Protein AF-S5YAW4-F1 (afdb_monomer_lite)

Secondary structure (DSSP, 8-state):
---STT--SS--GGG---PPP-SPPP-HHHHHHHHHHHHHT---HHHHHHHHHHHHTT-BTTTTB-SSTT-GGG--

Foldseek 3Di:
DDDDDPPDPDDDVVVVDADDDPDDDDDPVRVVVVVVVVVVVPDDPCRVVVLQCVQAVQADPPVRDGGNGNVCVVDD

InterPro domains:
  IPR000763 Catalase-peroxidase haem [PTHR30555] (1-76)
  IPR010255 Haem peroxidase superfamily [SSF48113] (10-75)

pLDDT: mean 97.05, std 3.2, range [74.44, 98.75]

Structure (mmCIF, N/CA/C/O backbone):
data_AF-S5YAW4-F1
#
_entry.id   AF-S5YAW4-F1
#
loop_
_atom_site.group_PDB
_atom_site.id
_atom_site.type_symbol
_atom_site.label_atom_id
_atom_site.label_alt_id
_atom_site.label_comp_id
_atom_site.label_asym_id
_atom_site.label_entity_id
_atom_site.label_seq_id
_atom_site.pdbx_PDB_ins_code
_atom_site.Cartn_x
_atom_site.Cartn_y
_atom_site.Cartn_z
_atom_site.occupancy
_atom_site.B_iso_or_equiv
_atom_site.auth_seq_id
_atom_site.auth_comp_id
_atom_site.auth_asym_id
_atom_site.auth_atom_id
_atom_site.pdbx_PDB_model_num
ATOM 1 N N . ARG A 1 1 ? 5.164 -2.617 -15.733 1.00 88.25 1 ARG A N 1
ATOM 2 C CA . ARG A 1 1 ? 4.741 -1.770 -16.883 1.00 88.25 1 ARG A CA 1
ATOM 3 C C . ARG A 1 1 ? 5.606 -1.956 -18.125 1.00 88.25 1 ARG A C 1
ATOM 5 O O . ARG A 1 1 ? 5.188 -1.521 -19.187 1.00 88.25 1 ARG A O 1
ATOM 12 N N . TYR A 1 2 ? 6.812 -2.502 -17.995 1.00 90.25 2 TYR A N 1
ATOM 13 C CA . TYR A 1 2 ? 7.688 -2.732 -19.138 1.00 90.25 2 TYR A CA 1
ATOM 14 C C . TYR A 1 2 ? 7.131 -3.838 -20.036 1.00 90.25 2 TYR A C 1
ATOM 16 O O . TYR A 1 2 ? 6.459 -4.739 -19.538 1.00 90.25 2 TYR A O 1
ATOM 24 N N . LEU A 1 3 ? 7.400 -3.735 -21.336 1.00 94.50 3 LEU A N 1
ATOM 25 C CA . LEU A 1 3 ? 6.962 -4.660 -22.379 1.00 94.50 3 LEU A CA 1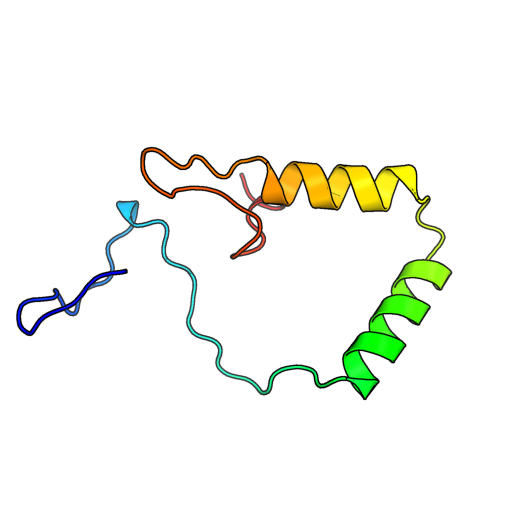
ATOM 26 C C . LEU A 1 3 ? 8.083 -4.795 -23.418 1.00 94.50 3 LEU A C 1
ATOM 28 O O . LEU A 1 3 ? 8.856 -3.857 -23.613 1.00 94.50 3 LEU A O 1
ATOM 32 N N . GLY A 1 4 ? 8.134 -5.934 -24.109 1.00 96.19 4 GLY A N 1
ATOM 33 C CA . GLY A 1 4 ? 9.072 -6.187 -25.204 1.00 96.19 4 GLY A CA 1
ATOM 34 C C . GLY A 1 4 ? 10.301 -7.025 -24.818 1.00 96.19 4 GLY A C 1
ATOM 35 O O . GLY A 1 4 ? 10.560 -7.261 -23.639 1.00 96.19 4 GLY A O 1
ATOM 36 N N . PRO A 1 5 ? 11.066 -7.498 -25.819 1.00 95.50 5 PRO A N 1
ATOM 37 C CA . PRO A 1 5 ? 12.107 -8.512 -25.624 1.00 95.50 5 PRO A CA 1
ATOM 38 C C . PRO A 1 5 ? 13.413 -7.975 -25.020 1.00 95.50 5 PRO A C 1
ATOM 40 O O . PRO A 1 5 ? 14.225 -8.756 -24.536 1.00 95.50 5 PRO A O 1
ATOM 43 N N . LEU A 1 6 ? 13.624 -6.656 -25.037 1.00 96.12 6 LEU A N 1
ATOM 44 C CA . LEU A 1 6 ? 14.852 -6.010 -24.552 1.00 96.12 6 LEU A CA 1
ATOM 45 C C . LEU A 1 6 ? 14.731 -5.473 -23.120 1.00 96.12 6 LEU A C 1
ATOM 47 O O . LEU A 1 6 ? 15.580 -4.704 -22.673 1.00 96.12 6 LEU A O 1
ATOM 51 N N . VAL A 1 7 ? 13.672 -5.846 -22.397 1.00 95.31 7 VAL A N 1
ATOM 52 C CA . VAL A 1 7 ? 13.519 -5.470 -20.990 1.00 95.31 7 VAL A CA 1
ATOM 53 C C . VAL A 1 7 ? 14.708 -6.014 -20.188 1.00 95.31 7 VAL A C 1
ATOM 55 O O . VAL A 1 7 ? 14.946 -7.225 -20.210 1.00 95.31 7 VAL A O 1
ATOM 58 N N . PRO A 1 8 ? 15.457 -5.155 -19.468 1.00 94.12 8 PRO A N 1
ATOM 59 C CA . PRO A 1 8 ? 16.569 -5.614 -18.651 1.00 94.12 8 PRO A CA 1
ATOM 60 C C . PRO A 1 8 ? 16.099 -6.632 -17.611 1.00 94.12 8 PRO A C 1
ATOM 62 O O . PRO A 1 8 ? 15.089 -6.426 -16.941 1.00 94.12 8 PRO A O 1
ATOM 65 N N . LYS A 1 9 ? 16.857 -7.721 -17.447 1.00 92.81 9 LYS A N 1
ATOM 66 C CA . LYS A 1 9 ? 16.584 -8.729 -16.407 1.00 92.81 9 LYS A CA 1
ATOM 67 C C . LYS A 1 9 ? 16.874 -8.204 -14.998 1.00 92.81 9 LYS A C 1
ATOM 69 O O . LYS A 1 9 ? 16.307 -8.691 -14.026 1.00 92.81 9 LYS A O 1
ATOM 74 N N . GLN A 1 10 ? 17.773 -7.228 -14.886 1.00 95.06 10 GLN A N 1
ATOM 75 C CA . GLN A 1 10 ? 18.104 -6.596 -13.618 1.00 95.06 10 GLN A CA 1
ATOM 76 C C . GLN A 1 10 ? 16.975 -5.660 -13.180 1.00 95.06 10 GLN A C 1
ATOM 78 O O . GLN A 1 10 ? 16.527 -4.805 -13.941 1.00 95.06 10 GLN A O 1
ATOM 83 N N . THR A 1 11 ? 16.573 -5.786 -11.918 1.00 94.31 11 THR A N 1
ATOM 84 C CA . THR A 1 11 ? 15.697 -4.817 -11.256 1.00 94.31 11 THR A CA 1
ATOM 85 C C . THR A 1 11 ? 16.544 -3.700 -10.651 1.00 94.31 11 THR A C 1
ATOM 87 O O . THR A 1 11 ? 17.539 -3.972 -9.979 1.00 94.31 11 THR A O 1
ATOM 90 N N . LEU A 1 12 ? 16.173 -2.445 -10.901 1.00 96.19 12 LEU A N 1
ATOM 91 C CA . LEU A 1 12 ? 16.942 -1.266 -10.500 1.00 96.19 12 LEU A CA 1
ATOM 92 C C . LEU A 1 12 ? 16.232 -0.525 -9.360 1.00 96.19 12 LEU A C 1
ATOM 94 O O . LEU A 1 12 ? 15.010 -0.397 -9.366 1.00 96.19 12 LEU A O 1
ATOM 98 N N . LEU A 1 13 ? 16.993 0.009 -8.399 1.00 95.69 13 LEU A N 1
ATOM 99 C CA . LEU A 1 13 ? 16.437 0.631 -7.186 1.00 95.69 13 LEU A CA 1
ATOM 100 C C . LEU A 1 13 ? 15.464 1.784 -7.483 1.00 95.69 13 LEU A C 1
ATOM 102 O O . LEU A 1 13 ? 14.401 1.867 -6.876 1.00 95.69 13 LEU A O 1
ATOM 106 N N . TRP A 1 14 ? 15.795 2.641 -8.451 1.00 96.25 14 TRP A N 1
ATOM 107 C CA . TRP A 1 14 ? 14.988 3.812 -8.819 1.00 96.25 14 TRP A CA 1
ATOM 108 C C . TRP A 1 14 ? 13.609 3.464 -9.405 1.00 96.25 14 TRP A C 1
ATOM 110 O O . TRP A 1 14 ? 12.771 4.349 -9.565 1.00 96.25 14 TRP A O 1
ATOM 120 N N . GLN A 1 15 ? 13.362 2.191 -9.731 1.00 96.81 15 GLN A N 1
ATOM 121 C CA . GLN A 1 15 ? 12.066 1.705 -10.209 1.00 96.81 15 GLN A CA 1
ATOM 122 C C . GLN A 1 15 ? 11.060 1.488 -9.067 1.00 96.81 15 GLN A C 1
ATOM 124 O O . GLN A 1 15 ? 9.934 1.073 -9.335 1.00 96.81 15 GLN A O 1
ATOM 129 N N . ASP A 1 16 ? 11.463 1.729 -7.813 1.00 96.94 16 ASP A N 1
ATOM 130 C CA . ASP A 1 16 ? 10.704 1.418 -6.600 1.00 96.94 16 ASP A CA 1
ATOM 131 C C . ASP A 1 16 ? 10.160 -0.029 -6.617 1.00 96.94 16 ASP A C 1
ATOM 133 O O . ASP A 1 16 ? 8.940 -0.243 -6.524 1.00 96.94 16 ASP A O 1
ATOM 137 N N . PRO A 1 17 ? 11.029 -1.052 -6.733 1.00 96.69 17 PRO A N 1
ATOM 138 C CA . PRO A 1 17 ? 10.593 -2.424 -6.959 1.00 96.69 17 PRO A CA 1
ATOM 139 C C . PRO A 1 17 ? 9.736 -2.963 -5.812 1.00 96.69 17 PRO A C 1
ATOM 141 O O . PRO A 1 17 ? 10.014 -2.726 -4.636 1.00 96.69 17 PRO A O 1
ATOM 144 N N . VAL A 1 18 ? 8.685 -3.699 -6.169 1.00 96.00 18 VAL A N 1
ATOM 145 C CA . VAL A 1 18 ? 7.834 -4.440 -5.232 1.00 96.00 18 VAL A CA 1
ATOM 146 C C . VAL A 1 18 ? 8.149 -5.927 -5.410 1.00 96.00 18 VAL A C 1
ATOM 148 O O . VAL A 1 18 ? 8.152 -6.386 -6.555 1.00 96.00 18 VAL A O 1
ATOM 151 N N . PRO A 1 19 ? 8.440 -6.676 -4.330 1.00 95.94 19 PRO A N 1
ATOM 152 C CA . PRO A 1 19 ? 8.701 -8.110 -4.420 1.00 95.94 19 PRO A CA 1
ATOM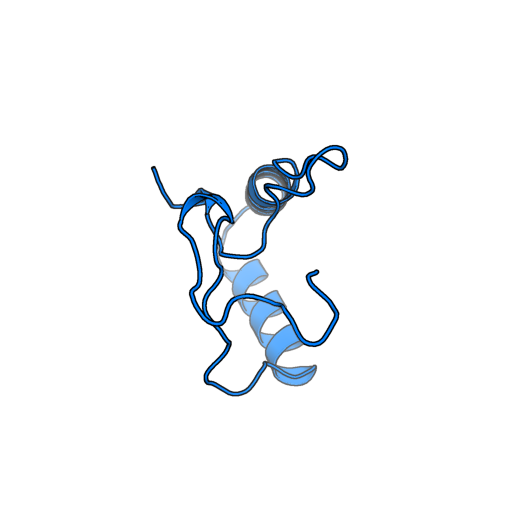 153 C C . PRO A 1 19 ? 7.554 -8.869 -5.093 1.00 95.94 19 PRO A C 1
ATOM 155 O O . PRO A 1 19 ? 6.385 -8.503 -4.948 1.00 95.94 19 PRO A O 1
ATOM 158 N N . ALA A 1 20 ? 7.889 -9.940 -5.811 1.00 96.38 20 ALA A N 1
ATOM 159 C CA . ALA A 1 20 ? 6.884 -10.852 -6.337 1.00 96.38 20 ALA A CA 1
ATOM 160 C C . ALA A 1 20 ? 6.167 -11.576 -5.188 1.00 96.38 20 ALA A C 1
ATOM 162 O O . ALA A 1 20 ? 6.769 -11.877 -4.157 1.00 96.38 20 ALA A O 1
ATOM 163 N N . VAL A 1 21 ? 4.882 -11.869 -5.382 1.00 97.81 21 VAL A N 1
ATOM 164 C CA . VAL A 1 21 ? 4.106 -12.679 -4.440 1.00 97.81 21 VAL A CA 1
ATOM 165 C C . VAL A 1 21 ? 4.590 -14.128 -4.525 1.00 97.81 21 VAL A C 1
ATOM 167 O O . VAL A 1 21 ? 4.673 -14.685 -5.617 1.00 97.81 21 VAL A O 1
ATOM 170 N N . SER A 1 22 ? 4.907 -14.727 -3.378 1.00 97.81 22 SER A N 1
ATOM 171 C CA . SER A 1 22 ? 5.423 -16.100 -3.263 1.00 97.81 22 SER A CA 1
ATOM 172 C C . SER A 1 22 ? 4.514 -17.018 -2.437 1.00 97.81 22 SER A C 1
ATOM 174 O O . SER A 1 22 ? 4.972 -18.030 -1.914 1.00 97.81 22 SER A O 1
ATOM 176 N N . HIS A 1 23 ? 3.256 -16.626 -2.251 1.00 97.12 23 HIS A N 1
ATOM 177 C CA . HIS A 1 23 ? 2.262 -17.328 -1.443 1.00 97.12 23 HIS A CA 1
ATOM 178 C C . HIS A 1 23 ? 0.874 -17.191 -2.076 1.00 97.12 23 HIS A C 1
ATOM 180 O O . HIS A 1 23 ? 0.655 -16.316 -2.917 1.00 97.12 23 HIS A O 1
ATOM 186 N N . ASP A 1 24 ? -0.072 -18.018 -1.637 1.00 98.06 24 ASP A N 1
ATOM 187 C CA . ASP A 1 24 ? -1.454 -17.938 -2.102 1.00 98.06 24 ASP A CA 1
ATOM 188 C C . ASP A 1 24 ? -2.108 -16.618 -1.687 1.00 98.06 24 ASP A C 1
ATOM 190 O O . ASP A 1 24 ? -1.804 -16.031 -0.640 1.00 98.06 24 ASP A O 1
ATOM 194 N N . LEU A 1 25 ? -3.002 -16.128 -2.543 1.00 98.38 25 LEU A N 1
ATOM 195 C CA . LEU A 1 25 ? -3.788 -14.936 -2.264 1.00 98.38 25 LEU A CA 1
ATOM 196 C C . LEU A 1 25 ? -5.057 -15.312 -1.508 1.00 98.38 25 LEU A C 1
ATOM 198 O O . LEU A 1 25 ? -5.648 -16.366 -1.725 1.00 98.38 25 LEU A O 1
ATOM 202 N N . VAL A 1 26 ? -5.490 -14.399 -0.645 1.00 98.00 26 VAL A N 1
ATOM 203 C CA . VAL A 1 26 ? -6.769 -14.511 0.055 1.00 98.00 26 VAL A CA 1
ATOM 204 C C . VAL A 1 26 ? -7.934 -14.535 -0.939 1.00 98.00 26 VAL A C 1
ATOM 206 O O . VAL A 1 26 ? -7.967 -13.738 -1.880 1.00 98.00 26 VAL A O 1
ATOM 209 N N . GLY A 1 27 ? -8.890 -15.437 -0.716 1.00 98.31 27 GLY A N 1
ATOM 210 C CA . GLY A 1 27 ? -10.145 -15.516 -1.451 1.00 98.31 27 GLY A CA 1
ATOM 211 C C . GLY A 1 27 ? -11.261 -14.720 -0.774 1.00 98.31 27 GLY A C 1
ATOM 212 O O . GLY A 1 27 ? -11.049 -13.965 0.179 1.00 98.31 27 GLY A O 1
ATOM 213 N N . GLU A 1 28 ? -12.486 -14.865 -1.276 1.00 98.56 28 GLU A N 1
ATOM 214 C CA . GLU A 1 28 ? -13.635 -14.087 -0.793 1.00 98.56 28 GLU A CA 1
ATOM 215 C C . GLU A 1 28 ? -13.956 -14.348 0.686 1.00 98.56 28 GLU A C 1
ATOM 217 O O . GLU A 1 28 ? -14.249 -13.407 1.432 1.00 98.56 28 GLU A O 1
ATOM 222 N N . ALA A 1 29 ? -13.850 -15.606 1.126 1.00 98.38 29 ALA A N 1
ATOM 223 C CA . ALA A 1 29 ? -14.109 -16.002 2.507 1.00 98.38 29 ALA A CA 1
ATOM 224 C C . ALA A 1 29 ? -13.077 -15.394 3.470 1.00 98.38 29 ALA A C 1
ATOM 226 O O . ALA A 1 29 ? -13.442 -14.806 4.494 1.00 98.38 29 ALA A O 1
ATOM 227 N N . GLU A 1 30 ? -11.791 -15.458 3.119 1.00 98.56 30 GLU A N 1
ATOM 228 C CA . GLU A 1 30 ? -10.712 -14.864 3.907 1.00 98.56 30 GLU A CA 1
ATOM 229 C C . GLU A 1 30 ? -10.845 -13.336 3.954 1.00 98.56 30 GLU A C 1
ATOM 231 O O . GLU A 1 30 ? -10.704 -12.737 5.020 1.00 98.56 30 GLU A O 1
ATOM 236 N N . ILE A 1 31 ? -11.194 -12.693 2.832 1.00 98.75 31 ILE A N 1
ATOM 237 C CA . ILE A 1 31 ? -11.432 -11.243 2.771 1.00 98.75 31 ILE A CA 1
ATOM 238 C C . ILE A 1 31 ? -12.574 -10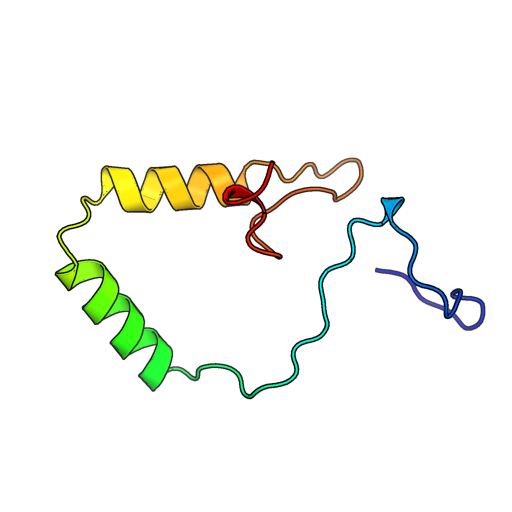.830 3.712 1.00 98.75 31 ILE A C 1
ATOM 240 O O . ILE A 1 31 ? -12.452 -9.825 4.421 1.00 98.75 31 ILE A O 1
ATOM 244 N N . ALA A 1 32 ? -13.684 -11.574 3.733 1.00 98.56 32 ALA A N 1
ATOM 245 C CA . ALA A 1 32 ? -14.805 -11.295 4.629 1.00 98.56 32 ALA A CA 1
ATOM 246 C C . ALA A 1 32 ? -14.397 -11.440 6.106 1.00 98.56 32 ALA A C 1
ATOM 248 O O . ALA A 1 32 ? -14.684 -10.551 6.916 1.00 98.56 32 ALA A O 1
ATOM 249 N N . SER A 1 33 ? -13.662 -12.507 6.436 1.00 98.69 33 SER A N 1
ATOM 250 C CA . SER A 1 33 ? -13.132 -12.744 7.783 1.00 98.69 33 SER A CA 1
ATOM 251 C C . SER A 1 33 ? -12.202 -11.613 8.237 1.00 98.69 33 SER A C 1
ATOM 253 O O . SER A 1 33 ? -12.410 -11.027 9.301 1.00 98.69 33 SER A O 1
ATOM 255 N N . LEU A 1 34 ? -11.240 -11.215 7.400 1.00 98.69 34 LEU A N 1
ATOM 256 C CA . LEU A 1 34 ? -10.293 -10.137 7.701 1.00 98.69 34 LEU A CA 1
ATOM 257 C C . LEU A 1 34 ? -10.992 -8.789 7.922 1.00 98.69 34 LEU A C 1
ATOM 259 O O . LEU A 1 34 ? -10.664 -8.073 8.868 1.00 98.69 34 LEU A O 1
ATOM 263 N N . LYS A 1 35 ? -11.995 -8.440 7.103 1.00 98.50 35 LYS A N 1
ATOM 264 C CA . LYS A 1 35 ? -12.787 -7.210 7.301 1.00 98.50 35 LYS A CA 1
ATOM 265 C C . LYS A 1 35 ? -13.507 -7.207 8.650 1.00 98.50 35 LYS A C 1
ATOM 267 O O . LYS A 1 35 ? -13.574 -6.157 9.289 1.00 98.50 35 LYS A O 1
ATOM 272 N N . SER A 1 36 ? -14.041 -8.353 9.072 1.00 98.38 36 SER A N 1
ATOM 273 C CA . SER A 1 36 ? -14.699 -8.496 10.374 1.00 98.38 36 SER A CA 1
ATOM 274 C C . SER A 1 36 ? -13.705 -8.311 11.524 1.00 98.38 36 SER A C 1
ATOM 276 O O . SER A 1 36 ? -13.942 -7.505 12.423 1.00 98.38 36 SER A O 1
ATOM 278 N N . GLN A 1 37 ? -12.537 -8.953 11.438 1.00 98.69 37 GLN A N 1
ATOM 279 C CA . GLN A 1 37 ? -11.468 -8.820 12.433 1.00 98.69 37 GLN A CA 1
ATOM 280 C C . GLN A 1 37 ? -10.958 -7.376 12.552 1.00 98.69 37 GLN A C 1
ATOM 282 O O . GLN A 1 37 ? -10.841 -6.854 13.658 1.00 98.69 37 GLN A O 1
ATOM 287 N N . ILE A 1 38 ? -10.729 -6.686 11.428 1.00 98.31 38 ILE A N 1
ATOM 288 C CA . ILE A 1 38 ? -10.312 -5.275 11.434 1.00 98.31 38 ILE A CA 1
ATOM 289 C C . ILE A 1 38 ? -11.379 -4.396 12.097 1.00 98.31 38 ILE A C 1
ATOM 291 O O . ILE A 1 38 ? -11.036 -3.525 12.893 1.00 98.31 38 ILE A O 1
ATOM 295 N N . ARG A 1 39 ? -12.672 -4.629 11.833 1.00 97.56 39 ARG A N 1
ATOM 296 C CA . ARG A 1 39 ? -13.764 -3.881 12.485 1.00 97.56 39 ARG A CA 1
ATOM 297 C C . ARG A 1 39 ? -13.847 -4.144 13.989 1.00 97.56 39 ARG A C 1
ATOM 299 O O . ARG A 1 39 ? -14.186 -3.232 14.735 1.00 97.56 39 ARG A O 1
ATOM 306 N N . ALA A 1 40 ? -13.518 -5.356 14.427 1.00 98.19 40 ALA A N 1
ATOM 307 C CA . ALA A 1 40 ? -13.500 -5.738 15.837 1.00 98.19 40 ALA A CA 1
ATOM 308 C C . ALA A 1 40 ? -12.232 -5.282 16.590 1.00 98.19 40 ALA A C 1
ATOM 310 O O . ALA A 1 40 ? -12.184 -5.386 17.811 1.00 98.19 40 ALA A O 1
ATOM 311 N N . SER A 1 41 ? -11.219 -4.750 15.894 1.00 98.12 41 SER A N 1
ATOM 312 C CA . SER A 1 41 ? -9.922 -4.374 16.487 1.00 98.12 41 SER A CA 1
ATOM 313 C C . SER A 1 41 ? -9.955 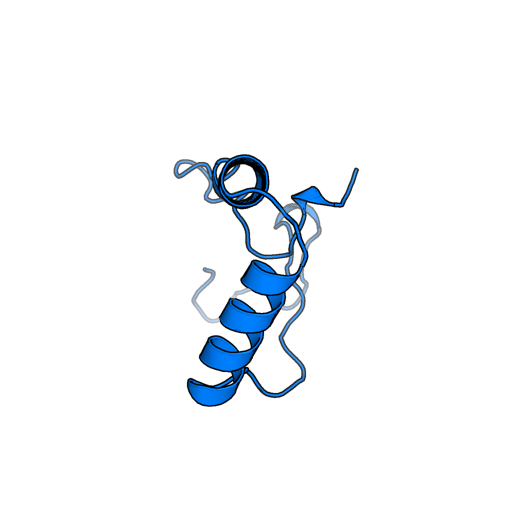-3.161 17.431 1.00 98.12 41 SER A C 1
ATOM 315 O O . SER A 1 41 ? -8.948 -2.851 18.061 1.00 98.12 41 SER A O 1
ATOM 317 N N . GLY A 1 42 ? -11.080 -2.442 17.506 1.00 98.00 42 GLY A N 1
ATOM 318 C CA . GLY A 1 42 ? -11.202 -1.191 18.263 1.00 98.00 42 GLY A CA 1
ATOM 319 C C . GLY A 1 42 ? -10.658 0.047 17.538 1.00 98.00 42 GLY A C 1
ATOM 320 O O . GLY A 1 42 ? -10.766 1.153 18.065 1.00 98.00 42 GLY A O 1
ATOM 321 N N . LEU A 1 43 ? -10.121 -0.101 16.319 1.00 98.50 43 LEU A N 1
ATOM 322 C CA . LEU A 1 43 ? -9.761 1.035 15.470 1.00 98.50 43 LEU A CA 1
ATOM 323 C C . LEU A 1 43 ? -11.009 1.797 15.021 1.00 98.50 43 LEU A C 1
ATOM 325 O O . LEU A 1 43 ? -11.984 1.227 14.527 1.00 98.50 43 LEU A O 1
ATOM 329 N N . THR A 1 44 ? -10.956 3.118 15.151 1.00 98.56 44 THR A N 1
ATOM 330 C CA . THR A 1 44 ? -12.041 3.993 14.708 1.00 98.56 44 THR A CA 1
ATOM 331 C C . THR A 1 44 ? -12.119 4.046 13.184 1.00 98.56 44 THR A C 1
ATOM 333 O O . THR A 1 44 ? -11.120 3.895 12.476 1.00 98.56 44 THR A O 1
ATOM 336 N N . VAL A 1 45 ? -13.305 4.370 12.663 1.00 98.44 45 VAL A N 1
ATOM 337 C CA . VAL A 1 45 ? -13.500 4.622 11.225 1.00 98.44 45 VAL A CA 1
ATOM 338 C C . VAL A 1 45 ? -12.525 5.689 10.716 1.00 98.44 45 VAL A C 1
ATOM 340 O O . VAL A 1 45 ? -11.929 5.510 9.658 1.00 98.44 45 VAL A O 1
ATOM 343 N N . SER A 1 46 ? -12.312 6.761 11.486 1.00 98.62 46 SER A N 1
ATOM 344 C CA . SER A 1 46 ? -11.393 7.845 11.117 1.00 98.62 46 SER A CA 1
ATOM 345 C C . SER A 1 46 ? -9.952 7.355 10.945 1.00 98.62 46 SER A C 1
ATOM 347 O O . SER A 1 46 ? -9.313 7.683 9.946 1.00 98.62 46 SER A O 1
ATOM 349 N N . GLN A 1 47 ? -9.454 6.515 11.861 1.00 98.69 47 GLN A N 1
ATOM 350 C CA . GLN A 1 47 ? -8.118 5.919 11.749 1.00 98.69 47 GLN A CA 1
ATOM 351 C C . GLN A 1 47 ? -8.010 5.027 10.510 1.00 98.69 47 GLN A C 1
ATOM 353 O O . GLN A 1 47 ? -7.091 5.201 9.716 1.00 98.69 47 GLN A O 1
ATOM 358 N N . LEU A 1 48 ? -8.975 4.125 10.301 1.00 98.69 48 LEU A N 1
ATOM 359 C CA . LEU A 1 48 ? -8.971 3.212 9.154 1.00 98.69 48 LEU A CA 1
ATOM 360 C C . LEU A 1 48 ? -8.966 3.971 7.820 1.00 98.69 48 LEU A 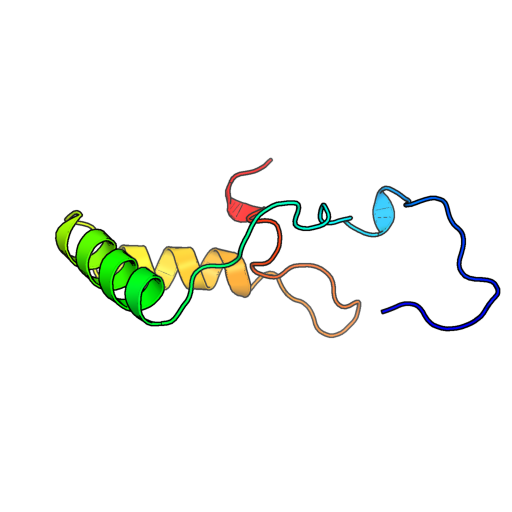C 1
ATOM 362 O O . LEU A 1 48 ? -8.161 3.674 6.936 1.00 98.69 48 LEU A O 1
ATOM 366 N N . VAL A 1 49 ? -9.835 4.975 7.686 1.00 98.56 49 VAL A N 1
ATOM 367 C CA . VAL A 1 49 ? -9.938 5.798 6.474 1.00 98.56 49 VAL A CA 1
ATOM 368 C C . VAL A 1 49 ? -8.672 6.626 6.267 1.00 98.56 49 VAL A C 1
ATOM 370 O O . VAL A 1 49 ? -8.120 6.621 5.169 1.00 98.56 49 VAL A O 1
ATOM 373 N N . SER A 1 50 ? -8.174 7.296 7.309 1.00 98.62 50 SER A N 1
ATOM 374 C CA . SER A 1 50 ? -6.996 8.166 7.202 1.00 98.62 50 SER A CA 1
ATOM 375 C C . SER A 1 50 ? -5.732 7.378 6.861 1.00 98.62 50 SER A C 1
ATOM 377 O O . SER A 1 50 ? -4.965 7.799 5.998 1.00 98.62 50 SER A O 1
ATOM 379 N N . THR A 1 51 ? -5.528 6.208 7.474 1.00 98.50 51 THR A N 1
ATOM 380 C CA . THR A 1 51 ? -4.386 5.335 7.166 1.00 98.50 51 THR A CA 1
ATOM 381 C C . THR A 1 51 ? -4.462 4.792 5.739 1.00 98.50 51 THR A C 1
ATOM 383 O O . THR A 1 51 ? -3.459 4.816 5.025 1.00 98.50 51 THR A O 1
ATOM 386 N N . ALA A 1 52 ? -5.641 4.348 5.288 1.00 98.62 52 ALA A N 1
ATOM 387 C CA . ALA A 1 52 ? -5.824 3.886 3.912 1.00 98.62 52 ALA A CA 1
ATOM 388 C C . ALA A 1 52 ? -5.589 5.015 2.893 1.00 98.62 52 ALA A C 1
ATOM 390 O O . ALA A 1 52 ? -4.917 4.802 1.881 1.00 98.62 52 ALA A O 1
ATOM 391 N N . TRP A 1 53 ? -6.086 6.224 3.181 1.00 98.69 53 TRP A N 1
ATOM 392 C CA . TRP A 1 53 ? -5.870 7.400 2.341 1.00 98.69 53 TRP A CA 1
ATOM 393 C C . TRP A 1 53 ? -4.392 7.770 2.260 1.00 98.69 53 TRP A C 1
ATOM 395 O O . TRP A 1 53 ? -3.860 7.845 1.159 1.00 98.69 53 TRP A O 1
ATOM 405 N N . ALA A 1 54 ? -3.708 7.911 3.399 1.00 98.56 54 ALA A N 1
ATOM 406 C CA . ALA A 1 54 ? -2.287 8.250 3.440 1.00 98.56 54 ALA A CA 1
ATOM 407 C C . ALA A 1 54 ? -1.419 7.237 2.670 1.00 98.56 54 ALA A C 1
ATOM 409 O O . ALA A 1 54 ? -0.431 7.614 2.040 1.00 98.56 54 ALA A O 1
ATOM 410 N N . ALA A 1 55 ? -1.800 5.954 2.668 1.00 98.38 55 ALA A N 1
ATOM 411 C CA . ALA A 1 55 ? -1.095 4.935 1.899 1.00 98.38 55 ALA A CA 1
ATOM 412 C C . ALA A 1 55 ? -1.311 5.106 0.384 1.00 98.38 55 ALA A C 1
ATOM 414 O O . ALA A 1 55 ? -0.369 4.970 -0.396 1.00 98.38 55 ALA A O 1
ATOM 415 N N . ALA A 1 56 ? -2.537 5.410 -0.046 1.00 98.62 56 ALA A N 1
ATOM 416 C CA . ALA A 1 56 ? -2.900 5.489 -1.459 1.00 98.62 56 ALA A CA 1
ATOM 417 C C . ALA A 1 56 ? -2.576 6.845 -2.114 1.00 98.62 56 ALA A C 1
ATOM 419 O O . ALA A 1 56 ? -2.166 6.880 -3.275 1.00 98.62 56 ALA A O 1
ATOM 420 N N . SER A 1 57 ? -2.724 7.954 -1.386 1.00 98.31 57 SER A N 1
ATOM 421 C CA . SER A 1 57 ? -2.679 9.322 -1.924 1.00 98.31 57 SER A CA 1
ATOM 422 C C . SER A 1 57 ? -1.283 9.795 -2.333 1.00 98.31 57 SER A C 1
ATOM 424 O O . SER A 1 57 ? -1.148 10.867 -2.913 1.00 98.31 57 SER A O 1
ATOM 426 N N . SER A 1 58 ? -0.238 9.011 -2.050 1.00 97.88 58 SER A N 1
ATOM 427 C CA . SER A 1 58 ? 1.121 9.264 -2.545 1.00 97.88 58 SER A CA 1
ATOM 428 C C . SER A 1 58 ? 1.282 8.957 -4.039 1.00 97.88 58 SER A C 1
ATOM 430 O O . SER A 1 58 ? 2.290 9.339 -4.636 1.00 97.88 58 SER A O 1
ATOM 432 N N . PHE A 1 59 ? 0.318 8.258 -4.655 1.00 98.56 59 PHE A N 1
ATOM 433 C CA . PHE A 1 59 ? 0.354 7.968 -6.083 1.00 98.56 59 PHE A CA 1
ATOM 434 C C . PHE A 1 59 ? 0.269 9.248 -6.917 1.00 98.56 59 PHE A C 1
ATOM 436 O O . PHE A 1 59 ? -0.634 10.065 -6.742 1.00 98.56 59 PHE A O 1
ATOM 443 N N . ARG A 1 60 ? 1.164 9.376 -7.897 1.00 98.31 60 ARG A N 1
ATOM 444 C CA . ARG A 1 60 ? 1.165 10.483 -8.858 1.00 98.31 60 ARG A CA 1
ATOM 445 C C . ARG A 1 60 ? 1.122 9.954 -10.290 1.00 98.31 60 ARG A C 1
ATOM 447 O O . ARG A 1 60 ? 2.001 9.224 -10.741 1.00 98.31 60 ARG A O 1
ATOM 454 N N . GLY A 1 61 ? 0.087 10.340 -11.035 1.00 98.25 61 GLY A N 1
ATOM 455 C CA . GLY A 1 61 ? -0.159 9.819 -12.387 1.00 98.25 61 GLY A CA 1
ATOM 456 C C . GLY A 1 61 ? 0.912 10.186 -13.425 1.00 98.25 61 GLY A C 1
ATOM 457 O O . GLY A 1 61 ? 1.066 9.471 -14.420 1.00 98.25 61 GLY A O 1
ATOM 458 N N . SER A 1 62 ? 1.671 11.259 -13.177 1.00 97.81 62 SER A N 1
ATOM 459 C CA . SER A 1 62 ? 2.721 11.768 -14.066 1.00 97.81 62 SER A CA 1
ATOM 460 C C . SER A 1 62 ? 3.820 10.732 -14.318 1.00 97.81 62 SER A C 1
ATOM 462 O O . SER A 1 62 ? 4.074 10.376 -15.468 1.00 97.81 62 SER A O 1
ATOM 464 N N . ASP A 1 63 ? 4.412 10.181 -13.258 1.00 97.62 63 ASP A N 1
ATOM 465 C CA . ASP A 1 63 ? 5.491 9.187 -13.349 1.00 97.62 63 ASP A CA 1
ATOM 466 C C . ASP A 1 63 ? 5.109 7.797 -12.818 1.00 97.62 63 ASP A C 1
ATOM 468 O O . ASP A 1 63 ? 5.877 6.847 -12.967 1.00 97.62 63 ASP A O 1
ATOM 472 N N . LYS A 1 64 ? 3.886 7.654 -12.288 1.00 97.81 64 LYS A N 1
ATOM 473 C CA . LYS A 1 64 ? 3.300 6.398 -11.793 1.00 97.81 64 LYS A CA 1
ATOM 474 C C . L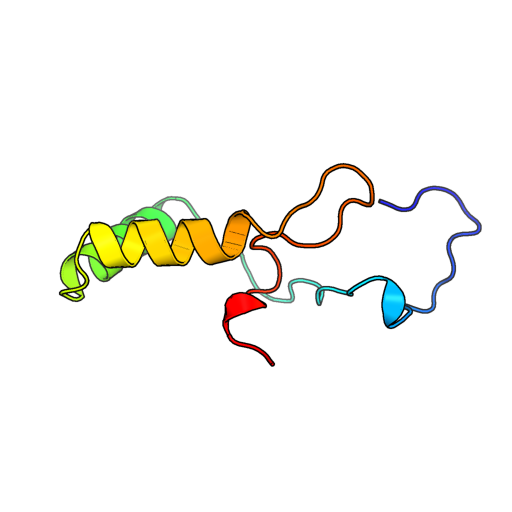YS A 1 64 ? 4.030 5.825 -10.577 1.00 97.81 64 LYS A C 1
ATOM 476 O O . LYS A 1 64 ? 3.961 4.618 -10.345 1.00 97.81 64 LYS A O 1
ATOM 481 N N . ARG A 1 65 ? 4.712 6.678 -9.809 1.00 98.00 65 ARG A N 1
ATOM 482 C CA . ARG A 1 65 ? 5.278 6.336 -8.500 1.00 98.00 65 ARG A CA 1
ATOM 483 C C . ARG A 1 65 ? 4.247 6.529 -7.386 1.00 98.00 65 ARG A C 1
ATOM 485 O O . ARG A 1 65 ? 3.228 7.191 -7.582 1.00 98.00 65 ARG A O 1
ATOM 492 N N . GLY A 1 66 ? 4.545 5.960 -6.219 1.00 97.81 66 GLY A N 1
ATOM 493 C CA . GLY A 1 66 ? 3.689 6.004 -5.031 1.00 97.81 66 GLY A CA 1
ATOM 494 C C . GLY A 1 66 ? 2.512 5.023 -5.072 1.00 97.81 66 GLY A C 1
ATOM 495 O O . GLY A 1 66 ? 2.448 4.130 -5.919 1.00 97.81 66 GLY A O 1
ATOM 496 N N . GLY A 1 67 ? 1.578 5.199 -4.138 1.00 98.38 67 GLY A N 1
ATOM 497 C CA . GLY A 1 67 ? 0.399 4.354 -3.951 1.00 98.38 67 GLY A CA 1
ATOM 498 C C . GLY A 1 67 ? 0.556 3.303 -2.850 1.00 98.38 67 GLY A C 1
ATOM 499 O O . GLY A 1 67 ? 1.619 3.135 -2.255 1.00 98.38 67 GLY A O 1
ATOM 500 N N . ALA A 1 68 ? -0.530 2.572 -2.586 1.00 98.56 68 ALA A N 1
ATOM 501 C CA . ALA A 1 68 ? -0.611 1.657 -1.446 1.00 98.56 68 ALA A CA 1
ATOM 502 C C . ALA A 1 68 ? 0.206 0.358 -1.618 1.00 98.56 68 ALA A C 1
ATOM 504 O O . ALA A 1 68 ? 0.566 -0.283 -0.627 1.00 98.56 68 ALA A O 1
ATOM 505 N N . ASN A 1 69 ? 0.510 -0.048 -2.858 1.00 98.31 69 ASN A N 1
ATOM 506 C CA . ASN A 1 69 ? 1.249 -1.283 -3.124 1.00 98.31 69 ASN A CA 1
ATOM 507 C C . ASN A 1 69 ? 2.684 -1.217 -2.555 1.00 98.31 69 ASN A C 1
ATOM 509 O O . ASN A 1 69 ? 3.370 -0.201 -2.660 1.00 98.31 69 ASN A O 1
ATOM 513 N N . GLY A 1 70 ? 3.135 -2.308 -1.936 1.00 97.31 70 GLY A N 1
ATOM 514 C CA . GLY A 1 70 ? 4.389 -2.385 -1.175 1.00 97.31 70 GLY A CA 1
ATOM 515 C C . GLY A 1 70 ? 4.278 -1.946 0.294 1.00 97.31 70 GLY A C 1
ATOM 516 O O . GLY A 1 70 ? 5.212 -2.167 1.069 1.00 97.31 70 GLY A O 1
ATOM 517 N N . GLY A 1 71 ? 3.151 -1.350 0.710 1.00 97.44 71 GLY A N 1
ATOM 518 C CA . GLY A 1 71 ? 2.909 -0.965 2.105 1.00 97.44 71 GLY A CA 1
ATOM 519 C C . GLY A 1 71 ? 3.941 0.029 2.645 1.00 97.44 71 GLY A C 1
ATOM 520 O O . GLY A 1 71 ? 4.328 -0.063 3.811 1.00 97.44 71 GLY A O 1
ATOM 521 N N . ARG A 1 72 ? 4.439 0.931 1.787 1.00 98.12 72 ARG A N 1
ATOM 522 C CA . ARG A 1 72 ? 5.586 1.807 2.082 1.00 98.12 72 ARG A CA 1
ATOM 523 C C . ARG A 1 72 ? 5.309 2.900 3.110 1.00 98.12 72 ARG A C 1
ATOM 525 O O . ARG A 1 72 ? 6.259 3.430 3.659 1.00 98.12 72 ARG A O 1
ATOM 532 N N . ILE A 1 73 ? 4.043 3.169 3.439 1.00 97.62 73 ILE A N 1
ATOM 533 C CA . ILE A 1 73 ? 3.669 4.101 4.518 1.00 97.62 73 ILE A CA 1
ATOM 534 C C . ILE A 1 73 ? 4.332 3.764 5.868 1.00 97.62 73 ILE A C 1
ATOM 536 O O . ILE A 1 73 ? 4.494 4.638 6.708 1.00 97.62 73 ILE A O 1
ATOM 540 N N . ARG A 1 74 ? 4.733 2.503 6.080 1.00 98.00 74 ARG A N 1
ATOM 541 C CA . ARG A 1 74 ? 5.412 2.055 7.306 1.00 98.00 74 ARG A CA 1
ATOM 542 C C . ARG A 1 74 ? 6.937 2.259 7.306 1.00 98.00 74 ARG A C 1
ATOM 544 O O . ARG A 1 74 ? 7.584 1.843 8.261 1.00 98.00 74 ARG A O 1
ATOM 551 N N . LEU A 1 75 ? 7.515 2.752 6.212 1.00 96.50 75 LEU A N 1
ATOM 552 C CA . LEU A 1 75 ? 8.965 2.863 6.003 1.00 96.50 75 LEU A CA 1
ATOM 553 C C . LEU A 1 75 ? 9.433 4.323 6.159 1.00 96.50 75 LEU A C 1
ATOM 555 O O . LEU A 1 75 ? 8.599 5.227 6.197 1.00 96.50 75 LEU A O 1
ATOM 559 N N . GLN A 1 76 ? 10.754 4.525 6.261 1.00 74.44 76 GLN A N 1
ATOM 560 C CA . GLN A 1 76 ? 11.408 5.845 6.241 1.00 74.44 76 GLN A CA 1
ATOM 561 C C . GLN A 1 76 ? 11.656 6.331 4.811 1.00 74.44 76 GLN A C 1
ATOM 563 O O . GLN A 1 76 ? 11.941 5.470 3.943 1.00 74.44 76 GLN A O 1
#

Sequence (76 aa):
RYLGPLVPKQTLLWQDPVPAVSHDLVGEAEIASLKSQIRASGLTVSQLVSTAWAAASSFRGSDKRGGANGGRIRLQ

Radius of gyration: 16.48 Å; chains: 1; bounding box: 33×30×44 Å

Organism: Mycobacterium tuberculosis (NCBI:txid1773)